Protein AF-A0AAN0NKX8-F1 (afdb_monomer)

Sequence (101 aa):
MLSDVPPGQETGVAVLAGMLLETHTDGDDSYLRVLFINPLSEAYRGGLRVGDRIVKAGPDDVSSLADLVAVIALSERVGLSSLTLRADRDGIGKRVSLSIR

Structure (mmCIF, N/CA/C/O backbone):
data_AF-A0AAN0NKX8-F1
#
_entry.id   AF-A0AAN0NKX8-F1
#
loop_
_atom_site.group_PDB
_atom_site.id
_atom_site.type_symbol
_atom_site.label_atom_id
_atom_site.label_alt_id
_atom_site.label_comp_id
_atom_site.label_asym_id
_atom_site.label_entity_id
_atom_site.label_seq_id
_atom_site.pdbx_PDB_ins_code
_atom_site.Cartn_x
_atom_site.Cartn_y
_atom_site.Cartn_z
_atom_site.occupancy
_atom_site.B_iso_or_equiv
_atom_site.auth_seq_id
_atom_site.auth_comp_id
_atom_site.auth_asym_id
_atom_site.auth_atom_id
_atom_site.pdbx_PDB_model_num
ATOM 1 N N . MET A 1 1 ? 30.659 -23.268 8.723 1.00 40.94 1 MET A N 1
ATOM 2 C CA . MET A 1 1 ? 30.371 -22.257 7.689 1.00 40.94 1 MET A CA 1
ATOM 3 C C . MET A 1 1 ? 28.952 -21.781 7.957 1.00 40.94 1 MET A C 1
ATOM 5 O O . MET A 1 1 ? 28.007 -22.382 7.473 1.00 40.94 1 MET A O 1
ATOM 9 N N . LEU A 1 2 ? 28.813 -20.854 8.907 1.00 43.88 2 LEU A N 1
ATOM 10 C CA . LEU A 1 2 ? 27.532 -20.253 9.282 1.00 43.88 2 LEU A CA 1
ATOM 11 C C . LEU A 1 2 ? 27.313 -19.088 8.319 1.00 43.88 2 LEU A C 1
ATOM 13 O O . LEU A 1 2 ? 28.206 -18.255 8.186 1.00 43.88 2 LEU A O 1
ATOM 17 N N . SER A 1 3 ? 26.199 -19.099 7.591 1.00 41.84 3 SER A N 1
ATOM 18 C CA . SER A 1 3 ? 25.848 -18.041 6.648 1.00 41.84 3 SER A CA 1
ATOM 19 C C . SER A 1 3 ? 25.669 -16.729 7.405 1.00 41.84 3 SER A C 1
ATOM 21 O O . SER A 1 3 ? 24.753 -16.598 8.214 1.00 41.84 3 SER A O 1
ATOM 23 N N . ASP A 1 4 ? 26.574 -15.791 7.150 1.00 47.78 4 ASP A N 1
ATOM 24 C CA . ASP A 1 4 ? 26.498 -14.407 7.600 1.00 47.78 4 ASP A CA 1
ATOM 25 C C . ASP A 1 4 ? 25.475 -13.697 6.704 1.00 47.78 4 ASP A C 1
ATOM 27 O O . ASP A 1 4 ? 25.776 -13.300 5.579 1.00 47.78 4 ASP A O 1
ATOM 31 N N . VAL A 1 5 ? 24.218 -13.673 7.147 1.00 52.94 5 VAL A N 1
ATOM 32 C CA . VAL A 1 5 ? 23.173 -12.861 6.517 1.00 52.94 5 VAL A CA 1
ATOM 33 C C . VAL A 1 5 ? 23.360 -11.442 7.060 1.00 52.94 5 VAL A C 1
ATOM 35 O O . VAL A 1 5 ? 23.176 -11.245 8.264 1.00 52.94 5 VAL A O 1
ATOM 38 N N . PRO A 1 6 ? 23.765 -10.457 6.237 1.00 47.91 6 PRO A N 1
ATOM 39 C CA . PRO A 1 6 ? 24.025 -9.108 6.720 1.00 47.91 6 PRO A CA 1
ATOM 40 C C . PRO A 1 6 ? 22.751 -8.488 7.324 1.00 47.91 6 PRO A C 1
ATOM 42 O O . PRO A 1 6 ? 21.645 -8.723 6.820 1.00 47.91 6 PRO A O 1
ATOM 45 N N . PRO A 1 7 ? 22.876 -7.680 8.392 1.00 44.12 7 PRO A N 1
ATOM 46 C CA . PRO A 1 7 ? 21.741 -6.986 8.991 1.00 44.12 7 PRO A CA 1
ATOM 47 C C . PRO A 1 7 ? 21.109 -6.056 7.944 1.00 44.12 7 PRO A C 1
ATOM 49 O O . PRO A 1 7 ? 21.771 -5.161 7.423 1.00 44.12 7 PRO A O 1
ATOM 52 N N . GLY A 1 8 ? 19.847 -6.323 7.598 1.00 47.81 8 GLY A N 1
ATOM 53 C CA . GLY A 1 8 ? 19.130 -5.708 6.470 1.00 47.81 8 GLY A CA 1
ATOM 54 C C . GLY A 1 8 ? 18.568 -6.716 5.457 1.00 47.81 8 GLY A C 1
ATOM 55 O O . GLY A 1 8 ? 17.716 -6.357 4.655 1.00 47.81 8 GLY A O 1
ATOM 56 N N . GLN A 1 9 ? 18.978 -7.988 5.524 1.00 46.78 9 GLN A N 1
ATOM 57 C CA . GLN A 1 9 ? 18.435 -9.088 4.714 1.00 46.78 9 GLN A CA 1
ATOM 58 C C . GLN A 1 9 ? 17.402 -9.936 5.472 1.00 46.78 9 GLN A C 1
ATOM 60 O O . GLN A 1 9 ? 17.414 -11.167 5.410 1.00 46.78 9 GLN A O 1
ATOM 65 N N . GLU A 1 10 ? 16.452 -9.305 6.161 1.00 53.31 10 GLU A N 1
ATOM 66 C CA . GLU A 1 10 ? 15.193 -10.006 6.403 1.00 53.31 10 GLU A CA 1
ATOM 67 C C . GLU A 1 10 ? 14.470 -10.069 5.055 1.00 53.31 10 GLU A C 1
ATOM 69 O O . GLU A 1 10 ? 13.739 -9.155 4.674 1.00 53.31 10 GLU A O 1
ATOM 74 N N . THR A 1 11 ? 14.691 -11.152 4.304 1.00 58.66 11 THR A N 1
ATOM 75 C CA . THR A 1 11 ? 13.815 -11.578 3.200 1.00 58.66 11 THR A CA 1
ATOM 76 C C . THR A 1 11 ? 12.489 -12.022 3.820 1.00 58.66 11 THR A C 1
ATOM 78 O O . THR A 1 11 ? 12.116 -13.192 3.853 1.00 58.66 11 THR A O 1
ATOM 81 N N . GLY A 1 12 ? 11.818 -11.067 4.455 1.00 74.38 12 GLY A N 1
ATOM 82 C CA . GLY A 1 12 ? 10.553 -11.257 5.114 1.00 74.38 12 GLY A CA 1
ATOM 83 C C . GLY A 1 12 ? 9.481 -11.305 4.049 1.00 74.38 12 GLY A C 1
ATOM 84 O O . GLY A 1 12 ? 9.421 -10.446 3.168 1.00 74.38 12 GLY A O 1
ATOM 85 N N . VAL A 1 13 ? 8.628 -12.314 4.149 1.00 86.44 13 VAL A N 1
ATOM 86 C CA . VAL A 1 13 ? 7.340 -12.316 3.478 1.00 86.44 13 VAL A CA 1
ATOM 87 C C . VAL A 1 13 ? 6.285 -12.069 4.547 1.00 86.44 13 VAL A C 1
ATOM 89 O O . VAL A 1 13 ? 6.284 -12.747 5.575 1.00 86.44 13 VAL A O 1
ATOM 92 N N . ALA A 1 14 ? 5.380 -11.119 4.326 1.00 89.81 14 ALA A N 1
ATOM 93 C CA . ALA A 1 14 ? 4.289 -10.835 5.256 1.00 89.81 14 ALA A CA 1
ATOM 94 C C . ALA A 1 14 ? 2.941 -10.757 4.547 1.00 89.81 14 ALA A C 1
ATOM 96 O O . ALA A 1 14 ? 2.850 -10.385 3.376 1.00 89.81 14 ALA A O 1
ATOM 97 N N . VAL A 1 15 ? 1.882 -11.088 5.288 1.00 91.69 15 VAL A N 1
ATOM 98 C CA . VAL A 1 15 ?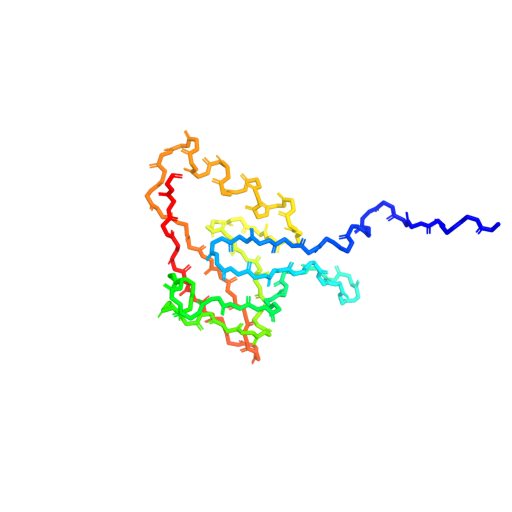 0.503 -10.902 4.838 1.00 91.69 15 VAL A CA 1
ATOM 99 C C . VAL A 1 15 ? -0.070 -9.646 5.483 1.00 91.69 15 VAL A C 1
ATOM 101 O O . VAL A 1 15 ? -0.226 -9.603 6.699 1.00 91.69 15 VAL A O 1
ATOM 104 N N . LEU A 1 16 ? -0.413 -8.639 4.679 1.00 90.12 16 LEU A N 1
ATOM 105 C CA . LEU A 1 16 ? -0.961 -7.360 5.142 1.00 90.12 16 LEU A CA 1
ATOM 106 C C . LEU A 1 16 ? -2.121 -6.922 4.247 1.00 90.12 16 LEU A C 1
ATOM 108 O O . LEU A 1 16 ? -1.998 -6.919 3.026 1.00 90.12 16 LEU A O 1
ATOM 112 N N . ALA A 1 17 ? -3.263 -6.571 4.848 1.00 87.44 17 ALA A N 1
ATOM 113 C CA . ALA A 1 17 ? -4.462 -6.091 4.143 1.00 87.44 17 ALA A CA 1
ATOM 114 C C . ALA A 1 17 ? -4.895 -6.963 2.935 1.00 87.44 17 ALA A C 1
ATOM 116 O O . ALA A 1 17 ? -5.382 -6.471 1.916 1.00 87.44 17 ALA A O 1
ATOM 117 N N . GLY A 1 18 ? -4.715 -8.286 3.045 1.00 91.69 18 GLY A N 1
ATOM 118 C CA . GLY A 1 18 ? -5.029 -9.244 1.981 1.00 91.69 18 GLY A CA 1
ATOM 119 C C . GLY A 1 18 ? -3.968 -9.361 0.881 1.00 91.69 18 GLY A C 1
ATOM 120 O O . GLY A 1 18 ? -4.242 -9.985 -0.141 1.00 91.69 18 GLY A O 1
ATOM 121 N N . MET A 1 19 ? -2.778 -8.797 1.070 1.00 95.31 19 MET A N 1
ATOM 122 C CA . MET A 1 19 ? -1.624 -8.918 0.176 1.00 95.31 19 MET A CA 1
ATOM 123 C C . MET A 1 19 ? -0.554 -9.796 0.815 1.00 95.31 19 MET A C 1
ATOM 125 O O . MET A 1 19 ? -0.342 -9.699 2.017 1.00 95.31 19 MET A O 1
ATOM 129 N N . LEU A 1 20 ? 0.138 -10.602 0.016 1.00 96.12 20 LEU A N 1
ATOM 130 C CA . LEU A 1 20 ? 1.423 -11.201 0.368 1.00 96.12 20 LEU A CA 1
ATOM 131 C C . LEU A 1 20 ? 2.520 -10.304 -0.205 1.00 96.12 20 LEU A C 1
ATOM 133 O O . LEU A 1 20 ? 2.536 -10.068 -1.416 1.00 96.12 20 LEU A O 1
ATOM 137 N N . LEU A 1 21 ? 3.402 -9.805 0.649 1.00 95.94 21 LEU A N 1
ATOM 138 C CA . LEU A 1 21 ? 4.442 -8.841 0.305 1.00 95.94 21 LEU A CA 1
ATOM 139 C C . LEU A 1 21 ? 5.816 -9.424 0.616 1.00 95.94 21 LEU A C 1
ATOM 141 O O . LEU A 1 21 ? 5.964 -10.048 1.662 1.00 95.94 21 LEU A O 1
ATOM 145 N N . GLU A 1 22 ? 6.802 -9.176 -0.244 1.00 94.75 22 GLU A N 1
ATOM 146 C CA . GLU A 1 22 ? 8.224 -9.366 0.079 1.00 94.75 22 GLU A CA 1
ATOM 147 C C . GLU A 1 22 ? 8.962 -8.032 0.042 1.00 94.75 22 GLU A C 1
ATOM 149 O O . GLU A 1 22 ? 8.634 -7.163 -0.769 1.00 94.75 22 GLU A O 1
ATOM 154 N N . THR A 1 23 ? 9.991 -7.896 0.873 1.00 94.38 23 THR A N 1
ATOM 155 C CA . THR A 1 23 ? 11.031 -6.891 0.638 1.00 94.38 23 THR A CA 1
ATOM 156 C C . THR A 1 23 ? 11.897 -7.354 -0.530 1.00 94.38 23 THR A C 1
ATOM 158 O O . THR A 1 23 ? 12.433 -8.462 -0.505 1.00 94.38 23 THR A O 1
ATOM 161 N N . HIS A 1 24 ? 12.036 -6.507 -1.543 1.00 91.62 24 HIS A N 1
ATOM 162 C CA . HIS A 1 24 ? 12.881 -6.734 -2.704 1.00 91.62 24 HIS A CA 1
ATOM 163 C C . HIS A 1 24 ? 13.942 -5.636 -2.780 1.00 91.62 24 HIS A C 1
ATOM 165 O O . HIS A 1 24 ? 13.619 -4.458 -2.635 1.00 91.62 24 HIS A O 1
ATOM 171 N N . THR A 1 25 ? 15.189 -6.021 -3.038 1.00 89.56 25 THR A N 1
ATOM 172 C CA . THR A 1 25 ? 16.323 -5.098 -3.165 1.00 89.56 25 THR A CA 1
ATOM 173 C C . THR A 1 25 ? 16.886 -5.192 -4.577 1.00 89.56 25 THR A C 1
ATOM 175 O O . THR A 1 25 ? 17.196 -6.288 -5.044 1.00 89.56 25 THR A O 1
ATOM 178 N N . ASP A 1 26 ? 17.011 -4.052 -5.251 1.00 83.50 26 ASP A N 1
ATOM 179 C CA . ASP A 1 26 ? 17.589 -3.922 -6.589 1.00 83.50 26 ASP A CA 1
ATOM 180 C C . ASP A 1 26 ? 18.681 -2.842 -6.557 1.00 83.50 26 ASP A C 1
ATOM 182 O O . ASP A 1 26 ? 18.405 -1.642 -6.532 1.00 83.50 26 ASP A O 1
ATOM 186 N N . GLY A 1 27 ? 19.942 -3.276 -6.478 1.00 87.62 27 GLY A N 1
ATOM 187 C CA . GLY A 1 27 ? 21.072 -2.381 -6.229 1.00 87.62 27 GLY A CA 1
ATOM 188 C C . GLY A 1 27 ? 20.969 -1.704 -4.859 1.00 87.62 27 GLY A C 1
ATOM 189 O O . GLY A 1 27 ? 20.891 -2.387 -3.839 1.00 87.62 27 GLY A O 1
ATOM 190 N N . ASP A 1 28 ? 20.974 -0.370 -4.855 1.00 85.88 28 ASP A N 1
ATOM 191 C CA . ASP A 1 28 ? 20.816 0.454 -3.648 1.00 85.88 28 ASP A CA 1
ATOM 192 C C . ASP A 1 28 ? 19.342 0.777 -3.326 1.00 85.88 28 ASP A C 1
ATOM 194 O O . ASP A 1 28 ? 19.059 1.399 -2.302 1.00 85.88 28 ASP A O 1
ATOM 198 N N . ASP A 1 29 ? 18.396 0.379 -4.187 1.00 86.50 29 ASP A N 1
ATOM 199 C CA . ASP A 1 29 ? 16.963 0.611 -3.986 1.00 86.50 29 ASP A CA 1
ATOM 200 C C . ASP A 1 29 ? 16.300 -0.593 -3.304 1.00 86.50 29 ASP A C 1
ATOM 202 O O . ASP A 1 29 ? 16.630 -1.752 -3.569 1.00 86.50 29 ASP A O 1
ATOM 206 N N . SER A 1 30 ? 15.352 -0.332 -2.408 1.00 90.94 30 SER A N 1
ATOM 207 C CA . SER A 1 30 ? 14.572 -1.369 -1.727 1.00 90.94 30 SER A CA 1
ATOM 208 C C . SER A 1 30 ? 13.103 -0.986 -1.699 1.00 90.94 30 SER A C 1
ATOM 210 O O . SER A 1 30 ? 12.749 0.154 -1.408 1.00 90.94 30 SER A O 1
ATOM 212 N N . TYR A 1 31 ? 12.243 -1.949 -2.013 1.00 93.00 31 TYR A N 1
ATOM 213 C CA . TYR A 1 31 ? 10.805 -1.744 -2.122 1.00 93.00 31 TYR A CA 1
ATOM 214 C C . TYR A 1 31 ? 10.033 -2.993 -1.707 1.00 93.00 31 TYR A C 1
ATOM 216 O O . TYR A 1 31 ? 10.563 -4.103 -1.651 1.00 93.00 31 TYR A O 1
ATOM 224 N N . LEU A 1 32 ? 8.734 -2.825 -1.469 1.00 95.44 32 LEU A N 1
ATOM 225 C CA . LEU A 1 32 ? 7.841 -3.943 -1.196 1.00 95.44 32 LEU A CA 1
ATOM 226 C C . LEU A 1 32 ? 7.191 -4.443 -2.482 1.00 95.44 32 LEU A C 1
ATOM 228 O O . LEU A 1 32 ? 6.460 -3.708 -3.145 1.00 95.44 32 LEU A O 1
ATOM 232 N N . ARG A 1 33 ? 7.411 -5.707 -2.837 1.00 96.38 33 ARG A N 1
ATOM 233 C CA . ARG A 1 33 ? 6.801 -6.331 -4.012 1.00 96.38 33 ARG A CA 1
ATOM 234 C C . ARG A 1 33 ? 5.564 -7.131 -3.627 1.00 96.38 33 ARG A C 1
ATOM 236 O O . ARG A 1 33 ? 5.601 -7.963 -2.723 1.00 96.38 33 ARG A O 1
ATOM 243 N N . VAL A 1 34 ? 4.472 -6.935 -4.363 1.00 96.94 34 VAL A N 1
ATOM 244 C CA . VAL A 1 34 ? 3.253 -7.739 -4.205 1.00 96.94 34 VAL A CA 1
ATOM 245 C C . VAL A 1 34 ? 3.446 -9.107 -4.859 1.00 96.94 34 VAL A C 1
ATOM 247 O O . VAL A 1 34 ? 3.485 -9.214 -6.085 1.00 96.94 34 VAL A O 1
ATOM 250 N N . LEU A 1 35 ? 3.519 -10.165 -4.054 1.00 96.56 35 LEU A N 1
ATOM 251 C CA . LEU A 1 35 ? 3.636 -11.551 -4.523 1.00 96.56 35 LEU A CA 1
ATOM 252 C C . LEU A 1 35 ? 2.283 -12.206 -4.778 1.00 96.56 35 LEU A C 1
ATOM 254 O O . LEU A 1 35 ? 2.111 -12.977 -5.719 1.00 96.56 35 LEU A O 1
ATOM 258 N N . PHE A 1 36 ? 1.309 -11.890 -3.935 1.00 96.88 36 PHE A N 1
ATOM 259 C CA . PHE A 1 36 ? -0.056 -12.377 -4.056 1.00 96.88 36 PHE A CA 1
ATOM 260 C C . PHE A 1 36 ? -1.020 -11.320 -3.534 1.00 96.88 36 PHE A C 1
ATOM 262 O O . PHE A 1 36 ? -0.677 -10.510 -2.676 1.00 96.88 36 PHE A O 1
ATOM 269 N N . ILE A 1 37 ? -2.247 -11.336 -4.042 1.00 97.06 37 ILE A N 1
ATOM 270 C CA . ILE A 1 37 ? -3.298 -10.450 -3.569 1.00 97.06 37 ILE A CA 1
ATOM 271 C C . ILE A 1 37 ? -4.639 -11.175 -3.566 1.00 97.06 37 ILE A C 1
ATOM 273 O O . ILE A 1 37 ? -5.048 -11.772 -4.561 1.00 97.06 37 ILE A O 1
ATOM 277 N N . ASN A 1 38 ? -5.334 -11.117 -2.434 1.00 96.50 38 ASN A N 1
ATOM 278 C CA . ASN A 1 38 ? -6.663 -11.679 -2.280 1.00 96.50 38 ASN A CA 1
ATOM 279 C C . ASN A 1 38 ? -7.648 -10.898 -3.176 1.00 96.50 38 ASN A C 1
ATOM 281 O O . ASN A 1 38 ? -7.818 -9.694 -2.957 1.00 96.50 38 ASN A O 1
ATOM 285 N N . PRO A 1 39 ? -8.347 -11.544 -4.130 1.00 96.56 39 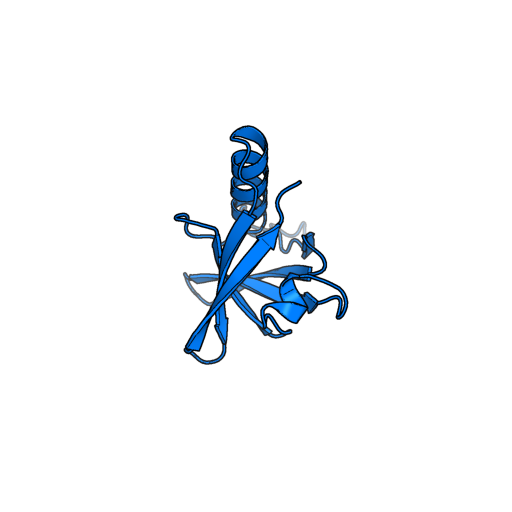PRO A N 1
ATOM 286 C CA . PRO A 1 39 ? -9.306 -10.881 -5.022 1.00 96.56 39 PRO A CA 1
ATOM 287 C C . PRO A 1 39 ? -10.483 -10.198 -4.309 1.00 96.56 39 PRO A C 1
ATOM 289 O O . PRO A 1 39 ? -11.157 -9.344 -4.883 1.00 96.56 39 PRO A O 1
ATOM 292 N N . LEU A 1 40 ? -10.748 -10.564 -3.053 1.00 95.81 40 LEU A N 1
ATOM 293 C CA . LEU A 1 40 ? -11.796 -9.961 -2.233 1.00 95.81 40 LEU A CA 1
ATOM 294 C C . LEU A 1 40 ? -11.306 -8.755 -1.413 1.00 95.81 40 LEU A C 1
ATOM 296 O O . LEU A 1 40 ? -12.139 -8.062 -0.832 1.00 95.81 40 LEU A O 1
ATOM 300 N N . SER A 1 41 ? -9.993 -8.492 -1.376 1.00 94.62 41 SER A N 1
ATOM 301 C CA . SER A 1 41 ? -9.396 -7.390 -0.609 1.00 94.62 41 SER A CA 1
ATOM 302 C C . SER A 1 41 ? -9.684 -6.012 -1.212 1.00 94.62 41 SER A C 1
ATOM 304 O O . SER A 1 41 ? -9.886 -5.858 -2.421 1.00 94.62 41 SER A O 1
ATOM 306 N N . GLU A 1 42 ? -9.642 -4.982 -0.367 1.00 93.88 42 GLU A N 1
ATOM 307 C CA . GLU A 1 42 ? -9.703 -3.583 -0.805 1.00 93.88 42 GLU A CA 1
ATOM 308 C C . GLU A 1 42 ? -8.513 -3.225 -1.696 1.00 93.88 42 GLU A C 1
ATOM 310 O O . GLU A 1 42 ? -8.692 -2.559 -2.713 1.00 93.88 42 GLU A O 1
ATOM 315 N N . ALA A 1 43 ? -7.330 -3.761 -1.383 1.00 94.62 43 ALA A N 1
ATOM 316 C CA . ALA A 1 43 ? -6.128 -3.629 -2.194 1.00 94.62 43 ALA A CA 1
ATOM 317 C C . ALA A 1 43 ? -6.379 -4.056 -3.656 1.00 94.62 43 ALA A C 1
ATOM 319 O O . ALA A 1 43 ? -6.081 -3.310 -4.595 1.00 94.62 43 ALA A O 1
ATOM 320 N N . TYR A 1 44 ? -7.002 -5.224 -3.865 1.00 96.56 44 TYR A N 1
ATOM 321 C CA . TYR A 1 44 ? -7.323 -5.719 -5.206 1.00 96.56 44 TYR A CA 1
ATOM 322 C C . TYR A 1 44 ? -8.359 -4.840 -5.908 1.00 96.56 44 TYR A C 1
ATOM 324 O O . TYR A 1 44 ? -8.179 -4.466 -7.072 1.00 96.56 44 TYR A O 1
ATOM 332 N N . ARG A 1 45 ? -9.438 -4.478 -5.205 1.00 95.75 45 ARG A N 1
ATOM 333 C CA . ARG A 1 45 ? -10.507 -3.6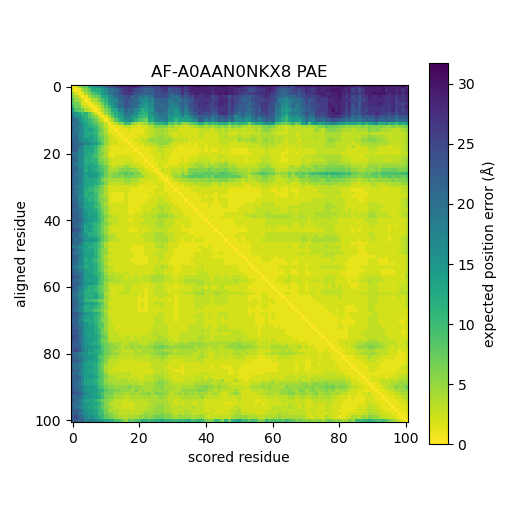27 -5.752 1.00 95.75 45 ARG A CA 1
ATOM 334 C C . ARG A 1 45 ? -10.004 -2.230 -6.112 1.00 95.75 45 ARG A C 1
ATOM 336 O O . ARG A 1 45 ? -10.432 -1.682 -7.121 1.00 95.75 45 ARG A O 1
ATOM 343 N N . GLY A 1 46 ? -9.055 -1.700 -5.345 1.00 93.88 46 GLY A N 1
ATOM 344 C CA . GLY A 1 46 ? -8.389 -0.426 -5.608 1.00 93.88 46 GLY A CA 1
ATOM 345 C C . GLY A 1 46 ? -7.386 -0.467 -6.763 1.00 93.88 46 GLY A C 1
ATOM 346 O O . GLY A 1 46 ? -6.950 0.580 -7.228 1.00 93.88 46 GLY A O 1
ATOM 347 N N . GLY A 1 47 ? -7.050 -1.654 -7.278 1.00 95.12 47 GLY A N 1
ATOM 348 C CA . GLY A 1 47 ? -6.257 -1.807 -8.499 1.00 95.12 47 GLY A CA 1
ATOM 349 C C . GLY A 1 47 ? -4.833 -2.326 -8.301 1.00 95.12 47 GLY A C 1
ATOM 350 O O . GLY A 1 47 ? -4.117 -2.458 -9.305 1.00 95.12 47 GLY A O 1
ATOM 351 N N . LEU A 1 48 ? -4.436 -2.670 -7.067 1.00 96.38 48 LEU A N 1
ATOM 352 C CA . LEU A 1 48 ? -3.168 -3.363 -6.832 1.00 96.38 48 LEU A CA 1
ATOM 353 C C . LEU A 1 48 ? -3.195 -4.747 -7.480 1.00 96.38 48 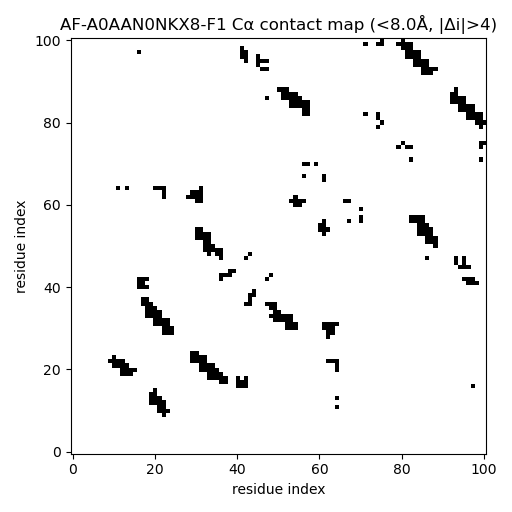LEU A C 1
ATOM 355 O O . LEU A 1 48 ? -4.228 -5.425 -7.512 1.00 96.38 48 LEU A O 1
ATOM 359 N N . ARG A 1 49 ? -2.069 -5.167 -8.043 1.00 96.81 49 ARG A N 1
ATOM 360 C CA . ARG A 1 49 ? -1.892 -6.483 -8.664 1.00 96.81 49 ARG A CA 1
ATOM 361 C C . ARG A 1 49 ? -0.553 -7.078 -8.248 1.00 96.81 49 ARG A C 1
ATOM 363 O O . ARG A 1 49 ? 0.327 -6.382 -7.754 1.00 96.81 49 ARG A O 1
ATOM 370 N N . VAL A 1 50 ? -0.421 -8.382 -8.473 1.00 96.88 50 VAL A N 1
ATOM 371 C CA . VAL A 1 50 ? 0.859 -9.084 -8.351 1.00 96.88 50 VAL A CA 1
ATOM 372 C C . VAL A 1 50 ? 1.899 -8.404 -9.240 1.00 96.88 50 VAL A C 1
ATOM 374 O O . VAL A 1 50 ? 1.604 -8.063 -10.385 1.00 96.88 50 VAL A O 1
ATOM 377 N N . GLY A 1 51 ? 3.097 -8.213 -8.698 1.00 96.12 51 GLY A N 1
ATOM 378 C CA . GLY A 1 51 ? 4.206 -7.522 -9.348 1.00 96.12 51 GLY A CA 1
ATOM 379 C C . GLY A 1 51 ? 4.288 -6.024 -9.056 1.00 96.12 51 GLY A C 1
ATOM 380 O O . GLY A 1 51 ? 5.329 -5.439 -9.339 1.00 96.12 51 GLY A O 1
ATOM 381 N N . ASP A 1 52 ? 3.257 -5.417 -8.461 1.00 97.19 52 ASP A N 1
ATOM 382 C CA . ASP A 1 52 ? 3.309 -4.009 -8.060 1.00 97.19 52 ASP A CA 1
ATOM 383 C C . ASP A 1 52 ? 4.406 -3.767 -7.019 1.00 97.19 52 ASP A C 1
ATOM 385 O O . ASP A 1 52 ? 4.602 -4.576 -6.107 1.00 97.19 52 ASP A O 1
ATOM 389 N N . ARG A 1 53 ? 5.085 -2.624 -7.150 1.00 96.56 53 ARG A N 1
ATOM 390 C CA . ARG A 1 53 ? 6.125 -2.155 -6.230 1.00 96.56 53 ARG A CA 1
ATOM 391 C C . ARG A 1 53 ? 5.551 -1.081 -5.323 1.00 96.56 53 ARG A C 1
ATOM 393 O O . ARG A 1 53 ? 5.327 0.039 -5.768 1.00 96.56 53 ARG A O 1
ATOM 400 N N . ILE A 1 54 ? 5.266 -1.402 -4.072 1.00 96.69 54 ILE A N 1
ATOM 401 C CA . ILE A 1 54 ? 4.820 -0.428 -3.076 1.00 96.69 54 ILE A CA 1
ATOM 402 C C . ILE A 1 54 ? 6.046 0.350 -2.600 1.00 96.69 54 ILE A C 1
ATOM 404 O O . ILE A 1 54 ? 7.024 -0.245 -2.159 1.00 96.69 54 ILE A O 1
ATOM 408 N N . VAL A 1 55 ? 5.963 1.676 -2.709 1.00 95.25 55 VAL A N 1
ATOM 409 C CA . VAL A 1 55 ? 7.077 2.599 -2.423 1.00 95.25 55 VAL A CA 1
ATOM 410 C C . VAL A 1 55 ? 6.715 3.679 -1.405 1.00 95.25 55 VAL A C 1
ATOM 412 O O . VAL A 1 55 ? 7.597 4.305 -0.832 1.00 95.25 55 VAL A O 1
ATOM 415 N N . LYS A 1 56 ? 5.417 3.923 -1.166 1.00 97.00 56 LYS A N 1
ATOM 416 C CA . LYS A 1 56 ? 4.953 4.845 -0.117 1.00 97.00 56 LYS A CA 1
ATOM 417 C C . LYS A 1 56 ? 3.682 4.353 0.556 1.00 97.00 56 LYS A C 1
ATOM 419 O O . LYS A 1 56 ? 2.816 3.762 -0.099 1.00 97.00 56 LYS A O 1
ATOM 424 N N . ALA A 1 57 ? 3.528 4.720 1.821 1.00 96.69 57 ALA A N 1
ATOM 425 C CA . ALA A 1 57 ? 2.304 4.577 2.592 1.00 96.69 57 ALA A CA 1
ATOM 426 C C . ALA A 1 57 ? 1.976 5.917 3.263 1.00 96.69 57 ALA A C 1
ATOM 428 O O . ALA A 1 57 ? 2.704 6.407 4.114 1.00 96.69 57 ALA A O 1
ATOM 429 N N . GLY A 1 58 ? 0.880 6.545 2.843 1.00 94.62 58 GLY A N 1
ATOM 430 C CA . GLY A 1 58 ? 0.555 7.906 3.251 1.00 94.62 58 GLY A CA 1
ATOM 431 C C . GLY A 1 58 ? 1.634 8.896 2.779 1.00 94.62 58 GLY A C 1
ATOM 432 O O . GLY A 1 58 ? 1.920 8.935 1.575 1.00 94.62 58 GLY A O 1
ATOM 433 N N . PRO A 1 59 ? 2.186 9.732 3.678 1.00 94.94 59 PRO A N 1
ATOM 434 C CA . PRO A 1 59 ? 3.285 10.638 3.353 1.00 94.94 59 PRO A CA 1
ATOM 435 C C . PRO A 1 59 ? 4.663 9.952 3.352 1.00 94.94 59 PRO A C 1
ATOM 437 O O . PRO A 1 59 ? 5.589 10.500 2.753 1.00 94.94 59 PRO A O 1
ATOM 440 N N . ASP A 1 60 ? 4.790 8.779 3.975 1.00 96.44 60 ASP A N 1
ATOM 441 C CA . ASP A 1 60 ? 6.068 8.131 4.268 1.00 96.44 60 ASP A CA 1
ATOM 442 C C . ASP A 1 60 ? 6.547 7.233 3.118 1.00 96.44 60 ASP A C 1
ATOM 444 O O . ASP A 1 60 ? 5.755 6.539 2.467 1.00 96.44 60 ASP A O 1
ATOM 448 N N . ASP A 1 61 ? 7.858 7.253 2.864 1.00 95.50 61 ASP A N 1
ATOM 449 C CA . ASP A 1 61 ? 8.531 6.284 1.998 1.00 95.50 61 ASP A CA 1
ATOM 450 C C . ASP A 1 61 ? 8.643 4.933 2.710 1.00 95.50 61 ASP A C 1
ATOM 452 O O . ASP A 1 61 ? 8.876 4.862 3.914 1.00 95.50 61 ASP A O 1
ATOM 456 N N . VAL A 1 62 ? 8.437 3.858 1.953 1.00 94.94 62 VAL A N 1
ATOM 457 C CA . VAL A 1 62 ? 8.418 2.488 2.467 1.00 94.94 62 VAL A CA 1
ATOM 458 C C . VAL A 1 62 ? 9.343 1.648 1.605 1.00 94.94 62 VAL A C 1
ATOM 460 O O . VAL A 1 62 ? 9.048 1.420 0.431 1.00 94.94 62 VAL A O 1
ATOM 463 N N . SER A 1 63 ? 10.431 1.169 2.201 1.00 93.81 63 SER A N 1
ATOM 464 C CA . SER A 1 63 ? 11.408 0.301 1.539 1.00 93.81 63 SER A CA 1
ATOM 465 C C . SER A 1 63 ? 11.463 -1.100 2.145 1.00 93.81 63 SER A C 1
ATOM 467 O O . SER A 1 63 ? 11.996 -2.018 1.525 1.00 93.81 63 SER A O 1
ATOM 469 N N . SER A 1 64 ? 10.866 -1.292 3.324 1.00 93.25 64 SER A N 1
ATOM 470 C CA . SER A 1 64 ? 10.826 -2.569 4.030 1.00 93.25 64 SER A CA 1
ATOM 471 C C . SER A 1 64 ? 9.449 -2.882 4.620 1.00 93.25 64 SER A C 1
ATOM 473 O O . SER A 1 64 ? 8.576 -2.021 4.767 1.00 93.25 64 SER A O 1
ATOM 475 N N . LEU A 1 65 ? 9.252 -4.146 5.007 1.00 93.25 65 LEU A N 1
ATOM 476 C CA . LEU A 1 65 ? 8.037 -4.577 5.703 1.00 93.25 65 LEU A CA 1
ATOM 477 C C . LEU A 1 65 ? 7.876 -3.875 7.054 1.00 93.25 65 LEU A C 1
ATOM 479 O O . LEU A 1 65 ? 6.753 -3.552 7.440 1.00 93.25 65 LEU A O 1
ATOM 483 N N . ALA A 1 66 ? 8.987 -3.628 7.752 1.00 91.38 66 ALA A N 1
ATOM 484 C CA . ALA A 1 66 ? 8.988 -2.944 9.038 1.00 91.38 66 ALA A CA 1
ATOM 485 C C . ALA A 1 66 ? 8.445 -1.514 8.910 1.00 91.38 66 ALA A C 1
ATOM 487 O O . ALA A 1 66 ? 7.622 -1.109 9.732 1.00 91.38 66 ALA A O 1
ATOM 488 N N . ASP A 1 67 ? 8.818 -0.793 7.848 1.00 94.56 67 ASP A N 1
ATOM 489 C CA . ASP A 1 67 ? 8.320 0.564 7.593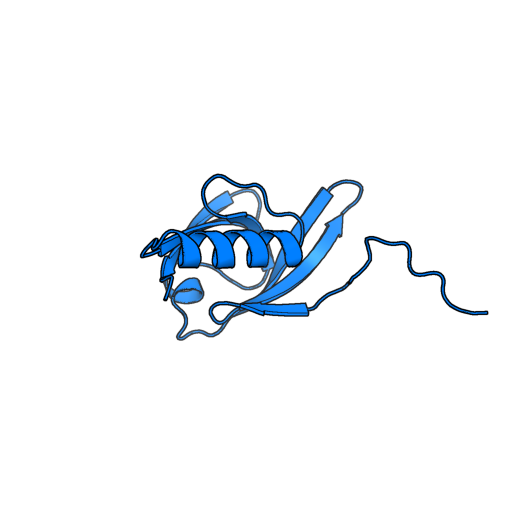 1.00 94.56 67 ASP A CA 1
ATOM 490 C C . ASP A 1 67 ? 6.807 0.557 7.372 1.00 94.56 67 ASP A C 1
ATOM 492 O O . ASP A 1 67 ? 6.075 1.327 7.994 1.00 94.56 67 ASP A O 1
ATOM 496 N N . LEU A 1 68 ? 6.309 -0.362 6.535 1.00 94.38 68 LEU A N 1
ATOM 497 C CA . LEU A 1 68 ? 4.876 -0.459 6.262 1.00 94.38 68 LEU A CA 1
ATOM 498 C C . LEU A 1 68 ? 4.080 -0.789 7.530 1.00 94.38 68 LEU A C 1
ATOM 500 O O . LEU A 1 68 ? 3.040 -0.179 7.781 1.00 94.38 68 LEU A O 1
ATOM 504 N N . VAL A 1 69 ? 4.568 -1.734 8.338 1.00 93.25 69 VAL A N 1
ATOM 505 C CA . VAL A 1 69 ? 3.944 -2.094 9.618 1.00 93.25 69 VAL A CA 1
ATOM 506 C C . VAL A 1 69 ? 3.947 -0.903 10.574 1.00 93.25 69 VAL A C 1
ATOM 508 O O . VAL A 1 69 ? 2.925 -0.633 11.203 1.00 93.25 69 VAL A O 1
ATOM 5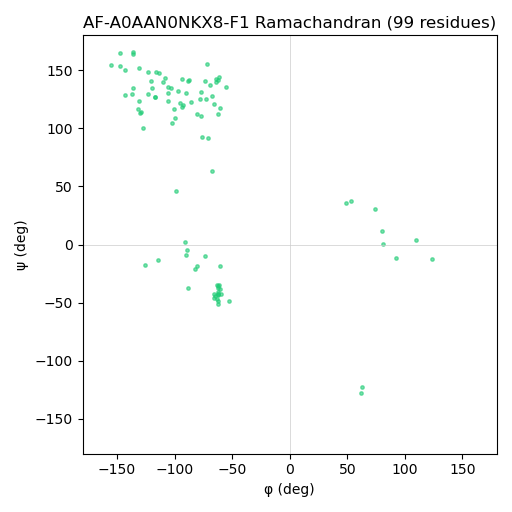11 N N . ALA A 1 70 ? 5.050 -0.156 10.657 1.00 94.19 70 ALA A N 1
ATOM 512 C CA . ALA A 1 70 ? 5.143 1.030 11.500 1.00 94.19 70 ALA A CA 1
ATOM 513 C C . ALA A 1 70 ? 4.142 2.120 11.077 1.00 94.19 70 ALA A C 1
ATOM 515 O O . ALA A 1 70 ? 3.469 2.693 11.936 1.00 94.19 70 ALA A O 1
ATOM 516 N N . VAL A 1 71 ? 3.986 2.365 9.771 1.00 95.62 71 VAL A N 1
ATOM 517 C CA . VAL A 1 71 ? 3.020 3.342 9.239 1.00 95.62 71 VAL A CA 1
ATOM 518 C C . VAL A 1 71 ? 1.577 2.912 9.507 1.00 95.62 71 VAL A C 1
ATOM 520 O O . VAL A 1 71 ? 0.755 3.741 9.907 1.00 95.62 71 VAL A O 1
ATOM 523 N N . ILE A 1 72 ? 1.251 1.627 9.328 1.00 93.50 72 ILE A N 1
ATOM 524 C CA . ILE A 1 72 ? -0.083 1.090 9.641 1.00 93.50 72 ILE A CA 1
ATOM 525 C C . ILE A 1 72 ? -0.375 1.249 11.136 1.00 93.50 72 ILE A C 1
ATOM 527 O O . ILE A 1 72 ? -1.381 1.858 11.494 1.00 93.50 72 ILE A O 1
ATOM 531 N N . ALA A 1 73 ? 0.540 0.806 12.002 1.00 93.56 73 ALA A N 1
ATOM 532 C CA . ALA A 1 73 ? 0.374 0.906 13.449 1.00 93.56 73 ALA A CA 1
ATOM 533 C C . ALA A 1 73 ? 0.239 2.365 13.917 1.00 93.56 73 ALA A C 1
ATOM 535 O O . ALA A 1 73 ? -0.553 2.671 14.808 1.00 93.56 73 ALA A O 1
ATOM 536 N N . LEU A 1 74 ? 0.987 3.298 13.320 1.00 94.88 74 LEU A N 1
ATOM 537 C CA . LEU A 1 74 ? 0.828 4.724 13.602 1.00 94.88 74 LEU A CA 1
ATOM 538 C C . LEU A 1 74 ? -0.547 5.234 13.152 1.00 94.88 74 LEU A C 1
ATOM 540 O O . LEU A 1 74 ? -1.201 5.950 13.908 1.00 94.88 74 LEU A O 1
ATOM 544 N N . SER A 1 75 ? -0.993 4.844 11.956 1.00 94.81 75 SER A N 1
ATOM 545 C CA . SER A 1 75 ? -2.298 5.220 11.399 1.00 94.81 75 SER A CA 1
ATOM 546 C C . SER A 1 75 ? -3.452 4.753 12.289 1.00 94.81 75 SER A C 1
ATOM 548 O O . SER A 1 75 ? -4.366 5.531 12.559 1.00 94.81 75 SER A O 1
ATOM 550 N N . GLU A 1 76 ? -3.378 3.524 12.804 1.00 93.75 76 GLU A N 1
ATOM 551 C CA . GLU A 1 76 ? -4.323 2.974 13.786 1.00 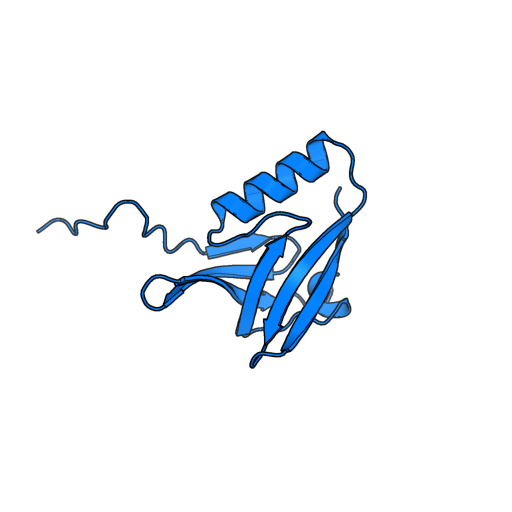93.75 76 GLU A CA 1
ATOM 552 C C . GLU A 1 76 ? -4.298 3.785 15.086 1.00 93.75 76 GLU A C 1
ATOM 554 O O . GLU A 1 76 ? -5.337 4.231 15.575 1.00 93.75 76 GLU A O 1
ATOM 559 N N . ARG A 1 77 ? -3.100 4.055 15.623 1.00 94.69 77 ARG A N 1
ATOM 560 C CA . ARG A 1 77 ? -2.923 4.801 16.879 1.00 94.69 77 ARG A CA 1
ATOM 561 C C . ARG A 1 77 ? -3.472 6.222 16.829 1.00 94.69 77 ARG A C 1
ATOM 563 O O . ARG A 1 77 ? -3.942 6.711 17.854 1.00 94.69 77 ARG A O 1
ATOM 570 N N . VAL A 1 78 ? -3.386 6.895 15.682 1.00 95.38 78 VAL A N 1
ATOM 571 C CA . VAL A 1 78 ? -3.923 8.257 15.506 1.00 95.38 78 VAL A CA 1
ATOM 572 C C . VAL A 1 78 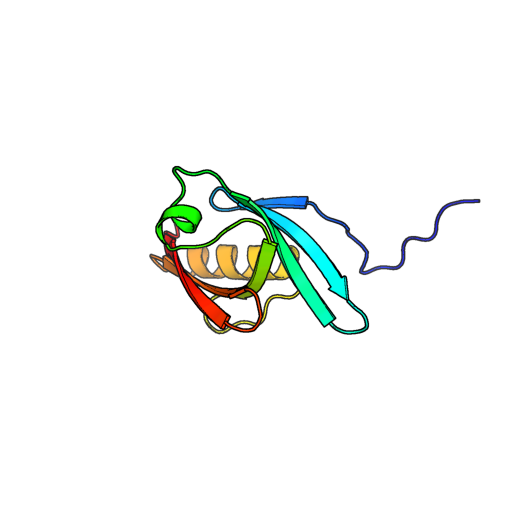? -5.369 8.267 14.995 1.00 95.38 78 VAL A C 1
ATOM 574 O O . VAL A 1 78 ? -5.935 9.340 14.796 1.00 95.38 78 VAL A O 1
ATOM 577 N N . GLY A 1 79 ? -5.982 7.094 14.808 1.00 95.31 79 GLY A N 1
ATOM 578 C CA . GLY A 1 79 ? -7.390 6.956 14.441 1.00 95.31 79 GLY A CA 1
ATOM 579 C C . GLY A 1 79 ? -7.702 7.315 12.988 1.00 95.31 79 GLY A C 1
ATOM 580 O O . GLY A 1 79 ? -8.802 7.794 12.703 1.00 95.31 79 GLY A O 1
ATOM 581 N N . LEU A 1 80 ? -6.759 7.115 12.060 1.00 95.38 80 LEU A N 1
ATOM 582 C CA . LEU A 1 80 ? -7.070 7.238 10.636 1.00 95.38 80 LEU A CA 1
ATOM 583 C C . LEU A 1 80 ? -8.076 6.160 10.231 1.00 95.38 80 LEU A C 1
ATOM 585 O O . LEU A 1 80 ? -7.965 5.007 10.628 1.00 95.38 80 LEU A O 1
ATOM 589 N N . SER A 1 81 ? -9.034 6.530 9.384 1.00 94.88 81 SER A N 1
ATOM 590 C CA . SER A 1 81 ? -9.995 5.585 8.805 1.00 94.88 81 SER A CA 1
ATOM 591 C C . SER A 1 81 ? -9.441 4.845 7.589 1.00 94.88 81 SER A C 1
ATOM 593 O O . SER A 1 81 ? -9.957 3.798 7.201 1.00 94.88 81 SER A O 1
ATOM 595 N N . SER A 1 82 ? -8.409 5.398 6.950 1.00 95.00 82 SER A N 1
ATOM 596 C CA . SER A 1 82 ? -7.785 4.809 5.771 1.00 95.00 82 SER A CA 1
ATOM 597 C C . SER A 1 82 ? -6.336 5.255 5.597 1.00 95.00 82 SER A C 1
ATOM 599 O O . SER A 1 82 ? -5.946 6.339 6.032 1.00 95.00 82 SER A O 1
ATOM 601 N N . LEU A 1 83 ? -5.556 4.422 4.914 1.00 96.00 83 LEU A N 1
ATOM 602 C CA . LEU A 1 83 ? -4.172 4.655 4.528 1.00 96.00 83 LEU A CA 1
ATOM 603 C C . LEU A 1 83 ? -4.051 4.523 3.011 1.00 96.00 83 LEU A C 1
ATOM 605 O O . LEU A 1 83 ? -4.499 3.543 2.420 1.00 96.00 83 LEU A O 1
ATOM 609 N N . THR A 1 84 ? -3.443 5.512 2.360 1.00 97.00 84 THR A N 1
ATOM 610 C CA . THR A 1 84 ? -3.223 5.473 0.908 1.00 97.00 84 THR A CA 1
ATOM 611 C C . THR A 1 84 ? -1.848 4.909 0.600 1.00 97.00 84 THR A C 1
ATOM 613 O O . THR A 1 84 ? -0.846 5.526 0.935 1.00 97.00 84 THR A O 1
ATOM 616 N N . LEU A 1 85 ? -1.788 3.784 -0.100 1.00 97.00 85 LEU A N 1
ATOM 617 C CA . LEU A 1 85 ? -0.553 3.245 -0.651 1.00 97.00 85 LEU A CA 1
ATOM 618 C C . LEU A 1 85 ? -0.275 3.838 -2.030 1.00 97.00 85 LEU A C 1
ATOM 620 O O . LEU A 1 85 ? -1.190 3.997 -2.846 1.00 97.00 85 LEU A O 1
ATOM 624 N N . ARG A 1 86 ? 0.998 4.123 -2.312 1.00 97.00 86 ARG A N 1
ATOM 625 C CA . ARG A 1 86 ? 1.489 4.379 -3.668 1.00 97.00 86 ARG A CA 1
ATOM 626 C C . ARG A 1 86 ? 2.281 3.167 -4.134 1.00 97.00 86 ARG A C 1
ATOM 628 O O . ARG A 1 86 ? 3.269 2.797 -3.501 1.00 97.00 86 ARG A O 1
ATOM 635 N N . ALA A 1 87 ? 1.862 2.604 -5.258 1.00 96.75 87 ALA A N 1
ATOM 636 C CA . ALA A 1 87 ? 2.563 1.511 -5.906 1.00 96.75 87 ALA A CA 1
ATOM 637 C C . ALA A 1 87 ? 2.933 1.865 -7.343 1.00 96.75 87 ALA A C 1
ATOM 639 O O . ALA A 1 87 ? 2.209 2.608 -7.999 1.00 96.75 87 ALA A O 1
ATOM 640 N N . ASP A 1 88 ? 4.042 1.335 -7.830 1.00 96.00 88 ASP A N 1
ATOM 641 C CA . ASP A 1 88 ? 4.487 1.452 -9.209 1.00 96.00 88 ASP A CA 1
ATOM 642 C C . ASP A 1 88 ? 4.280 0.132 -9.958 1.00 96.00 88 ASP A C 1
ATOM 644 O O . ASP A 1 88 ? 4.589 -0.949 -9.447 1.00 96.00 88 ASP A O 1
ATOM 648 N N . ARG A 1 89 ? 3.757 0.233 -11.181 1.00 94.38 89 ARG A N 1
ATOM 649 C CA . ARG A 1 89 ? 3.734 -0.858 -12.155 1.00 94.38 89 ARG A CA 1
ATOM 650 C C . ARG A 1 89 ? 4.232 -0.309 -13.478 1.00 94.38 89 ARG A C 1
ATOM 652 O O . ARG A 1 89 ? 3.585 0.569 -14.044 1.00 94.38 89 ARG A O 1
ATOM 659 N N . ASP A 1 90 ? 5.357 -0.829 -13.954 1.00 91.25 90 ASP A N 1
ATOM 660 C CA . ASP A 1 90 ? 5.969 -0.427 -15.225 1.00 91.25 90 ASP A CA 1
ATOM 661 C C . ASP A 1 90 ? 6.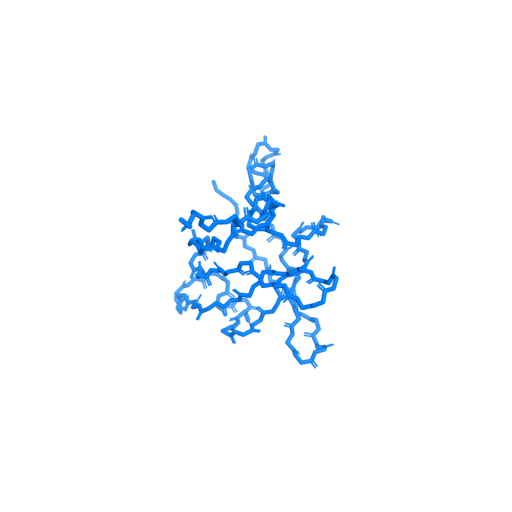184 1.099 -15.346 1.00 91.25 90 ASP A C 1
ATOM 663 O O . ASP A 1 90 ? 5.969 1.687 -16.404 1.00 91.25 90 ASP A O 1
ATOM 667 N N . GLY A 1 91 ? 6.562 1.767 -14.246 1.00 90.56 91 GLY A N 1
ATOM 668 C CA . GLY A 1 91 ? 6.769 3.220 -14.192 1.00 90.56 91 GLY A CA 1
ATOM 669 C C . GLY A 1 91 ? 5.485 4.044 -14.042 1.00 90.56 91 GLY A C 1
ATOM 670 O O . GLY A 1 91 ? 5.535 5.278 -14.004 1.00 90.56 91 GLY A O 1
ATOM 671 N N . ILE A 1 92 ? 4.320 3.392 -13.974 1.00 92.69 92 ILE A N 1
ATOM 672 C CA . ILE A 1 92 ? 3.029 4.045 -13.774 1.00 92.69 92 ILE A CA 1
ATOM 673 C C . ILE A 1 92 ? 2.624 3.929 -12.305 1.00 92.69 92 ILE A C 1
ATOM 675 O O . ILE A 1 92 ? 2.188 2.879 -11.825 1.00 92.69 92 ILE A O 1
ATOM 679 N N . GLY A 1 93 ? 2.678 5.066 -11.611 1.00 93.69 93 GLY A N 1
ATOM 680 C CA . GLY A 1 93 ? 2.222 5.188 -10.232 1.00 93.69 93 GLY A CA 1
ATOM 681 C C . GLY A 1 93 ? 0.704 5.030 -10.089 1.00 93.69 93 GLY A C 1
ATOM 682 O O . GLY A 1 93 ? -0.081 5.744 -10.715 1.00 93.69 93 GLY A O 1
ATOM 683 N N . LYS A 1 94 ? 0.285 4.139 -9.196 1.00 94.19 94 LYS A N 1
ATOM 684 C CA . LYS A 1 94 ? -1.094 3.924 -8.751 1.00 94.19 94 LYS A CA 1
ATOM 685 C C . LYS A 1 94 ? -1.234 4.305 -7.284 1.00 94.19 94 LYS A C 1
ATOM 687 O O . LYS A 1 94 ? -0.306 4.152 -6.493 1.00 94.19 94 LYS A O 1
ATOM 692 N N . ARG A 1 95 ? -2.417 4.797 -6.924 1.00 96.06 95 ARG A N 1
ATOM 693 C CA . ARG A 1 95 ? -2.797 5.099 -5.543 1.00 96.06 95 ARG A CA 1
ATOM 694 C C . ARG A 1 95 ? -3.962 4.217 -5.144 1.00 96.06 95 ARG A C 1
ATOM 696 O O . ARG A 1 95 ? -4.964 4.194 -5.854 1.00 96.06 95 ARG A O 1
ATOM 703 N N . VAL A 1 96 ? -3.821 3.517 -4.027 1.00 95.69 96 VAL A N 1
ATOM 704 C CA . VAL A 1 96 ? -4.841 2.607 -3.507 1.00 95.69 96 VAL A CA 1
ATOM 705 C C . VAL A 1 96 ? -5.068 2.899 -2.038 1.00 95.69 96 VAL A C 1
ATOM 707 O O . VAL A 1 96 ? -4.130 2.879 -1.251 1.00 95.69 96 VAL A O 1
ATOM 710 N N . SER A 1 97 ? -6.312 3.187 -1.675 1.00 95.12 97 SER A N 1
ATOM 711 C CA . SER A 1 97 ? -6.700 3.415 -0.286 1.00 95.12 97 SER A CA 1
ATOM 712 C C . SER A 1 97 ? -7.120 2.100 0.359 1.00 95.12 97 SER A C 1
ATOM 714 O O . SER A 1 97 ? -7.927 1.359 -0.200 1.00 95.12 97 SER A O 1
ATOM 716 N N . LEU A 1 98 ? -6.558 1.829 1.531 1.00 93.25 98 LEU A N 1
ATOM 717 C CA . LEU A 1 98 ? -6.888 0.706 2.398 1.00 93.25 98 LEU A CA 1
ATOM 718 C C . LEU A 1 98 ? -7.599 1.240 3.634 1.00 93.25 98 LEU A C 1
ATOM 720 O O . LEU A 1 98 ? -7.191 2.269 4.169 1.00 93.25 98 LEU A O 1
ATOM 724 N N . SER A 1 99 ? -8.630 0.552 4.100 1.00 92.38 99 SER A N 1
ATOM 725 C CA . SER A 1 99 ? -9.262 0.850 5.379 1.00 92.38 99 SER A CA 1
ATOM 726 C C . SER A 1 99 ? -8.320 0.483 6.522 1.00 92.38 99 SER A C 1
ATOM 728 O O . SER A 1 99 ? -7.716 -0.589 6.520 1.00 92.38 99 SER A O 1
ATOM 730 N N . ILE A 1 100 ? -8.244 1.361 7.516 1.00 91.25 100 ILE A N 1
ATOM 731 C CA . ILE A 1 100 ? -7.549 1.118 8.781 1.00 91.25 100 ILE A CA 1
ATOM 732 C C . ILE A 1 100 ? -8.615 0.823 9.837 1.00 91.25 100 ILE A C 1
ATOM 734 O O . ILE A 1 100 ? -9.669 1.468 9.839 1.00 91.25 100 ILE A O 1
ATOM 738 N N . ARG A 1 101 ? -8.401 -0.207 10.660 1.00 80.75 101 ARG A N 1
ATOM 739 C CA . ARG A 1 101 ? -9.385 -0.696 11.634 1.00 80.75 101 ARG A CA 1
ATOM 740 C C . ARG A 1 101 ? -8.738 -1.124 12.933 1.00 80.75 101 ARG A C 1
ATOM 742 O O . ARG A 1 101 ? -7.628 -1.679 12.850 1.00 80.75 101 ARG A O 1
#

InterPro domains:
  IPR001478 PDZ domain [PF00595] (25-85)
  IPR036034 PDZ superfamily [G3DSA:2.30.42.10] (11-101)
  IPR036034 PDZ superfamily [SSF50156] (13-88)

Nearest PDB structures (foldseek):
  6al0-assembly1_A  TM=8.582E-01  e=7.829E-04  Aquifex aeolicus VF5
  6icf-assembly1_A  TM=8.787E-01  e=1.160E-03  Aquifex aeolicus VF5
  3wkm-assembly1_A  TM=8.944E-01  e=1.924E-03  Aquifex aeolicus VF5
  6akq-assembly1_A  TM=8.844E-01  e=2.548E-03  Aquifex aeolicus VF5
  4rqy-assembly1_A  TM=7.307E-01  e=7.402E-04  Escherichia coli

Radius of gyration: 13.83 Å; Cα contacts (8 Å, |Δi|>4): 197; chains: 1; bounding box: 42×33×32 Å

Solvent-accessible surface area (backbone atoms only — not comparable to full-atom values): 5694 Å² total; per-residue (Å²): 137,79,85,83,72,60,96,86,66,71,77,47,71,48,79,54,78,51,26,35,33,32,43,45,73,61,88,95,46,50,24,29,33,28,72,39,61,40,82,87,23,53,45,35,74,47,63,57,51,63,68,25,35,35,46,28,50,61,94,43,78,22,41,40,65,66,48,49,51,51,52,50,54,49,38,47,74,73,65,39,64,57,45,40,34,33,28,35,50,97,87,46,77,43,72,32,62,33,80,42,125

Organism: NCBI:txid3137370

Foldseek 3Di:
DDDCPDPPPPQDWDQDQQFTWGWDDDPPAIWIFTQDGDCPGLCNVQPDDGGKTWQDKAPDGDRHPVVVVVSLVVCVVVVPQWIWIWIDDPNDIGIGIHGRD

pLDDT: mean 88.74, std 14.84, range [40.94, 97.19]

Mean predicted aligned error: 5.84 Å

Secondary structure (DSSP, 8-state):
------TT----EEEETTEEEEEEEETTEEEEEEEEE-TTSHHHHTT--TT-EEEEETTEE--SHHHHHHHHHHHHHTT-SEEEEEEEETTEEEEEEEE--